Protein AF-A0A6L8TEL4-F1 (afdb_monomer_lite)

Sequence (62 aa):
MSIFEYNKEEEERKIRKAEYEAGETRILNLIQRLALDGRSDEIPKLATDRNLLNRLLKEYNL

Structure (mmCIF, N/CA/C/O backbone):
data_AF-A0A6L8TEL4-F1
#
_entry.id   AF-A0A6L8TEL4-F1
#
loop_
_atom_site.group_PDB
_atom_site.id
_atom_site.type_symbol
_atom_site.label_atom_id
_atom_site.label_alt_id
_atom_site.label_comp_id
_atom_site.label_asym_id
_atom_site.label_entity_id
_atom_site.label_seq_id
_atom_site.pdbx_PDB_ins_code
_atom_site.Cartn_x
_atom_site.Cartn_y
_atom_site.Cartn_z
_atom_site.occupancy
_atom_site.B_iso_or_equiv
_atom_site.auth_seq_id
_atom_site.auth_comp_id
_atom_site.auth_asym_id
_atom_site.auth_atom_id
_atom_site.pdbx_PDB_model_num
ATOM 1 N N . MET A 1 1 ? 12.342 -10.966 -45.269 1.00 46.41 1 MET A N 1
ATOM 2 C CA . MET A 1 1 ? 13.456 -11.403 -44.401 1.00 46.41 1 MET A CA 1
ATOM 3 C C . MET A 1 1 ? 13.330 -10.592 -43.118 1.00 46.41 1 MET A C 1
ATOM 5 O O . MET A 1 1 ? 13.234 -9.377 -43.217 1.00 46.41 1 MET A O 1
ATOM 9 N N . SER A 1 2 ? 13.078 -11.263 -41.991 1.00 47.66 2 SER A N 1
ATOM 10 C CA . SER A 1 2 ? 12.477 -10.675 -40.781 1.00 47.66 2 SER A CA 1
ATOM 11 C C . SER A 1 2 ? 13.400 -9.652 -40.105 1.00 47.66 2 SER A C 1
ATOM 13 O O . SER A 1 2 ? 14.562 -9.951 -39.866 1.00 47.66 2 SER A O 1
ATOM 15 N N . ILE A 1 3 ? 12.860 -8.463 -39.820 1.00 50.88 3 ILE A N 1
ATOM 16 C CA . ILE A 1 3 ? 13.539 -7.247 -39.318 1.00 50.88 3 ILE A CA 1
ATOM 17 C C . ILE A 1 3 ? 13.708 -7.229 -37.785 1.00 50.88 3 ILE A C 1
ATOM 19 O O . ILE A 1 3 ? 14.205 -6.265 -37.216 1.00 50.88 3 ILE A O 1
ATOM 23 N N . PHE A 1 4 ? 13.326 -8.293 -37.085 1.00 50.69 4 PHE A N 1
ATOM 24 C CA . PHE A 1 4 ? 13.408 -8.326 -35.628 1.00 50.69 4 PHE A CA 1
ATOM 25 C C . PHE A 1 4 ? 14.717 -8.968 -35.166 1.00 50.69 4 PHE A C 1
ATOM 27 O O . PHE A 1 4 ? 14.795 -10.180 -34.971 1.00 50.69 4 PHE A O 1
ATOM 34 N N . GLU A 1 5 ? 15.739 -8.138 -34.957 1.00 51.72 5 GLU A N 1
ATOM 35 C CA . GLU A 1 5 ? 16.783 -8.449 -33.981 1.00 51.72 5 GLU A CA 1
ATOM 36 C C . GLU A 1 5 ? 16.110 -8.568 -32.610 1.00 51.72 5 GLU A C 1
ATOM 38 O O . GLU A 1 5 ? 15.687 -7.583 -32.004 1.00 51.72 5 GLU A O 1
ATOM 43 N N . TYR A 1 6 ? 15.937 -9.803 -32.144 1.00 50.94 6 TYR A N 1
ATOM 44 C CA . TYR A 1 6 ? 15.401 -10.094 -30.822 1.00 50.94 6 TYR A CA 1
ATOM 45 C C . TYR A 1 6 ? 16.468 -9.755 -29.777 1.00 50.94 6 TYR A C 1
ATOM 47 O O . TYR A 1 6 ? 17.258 -10.603 -29.358 1.00 50.94 6 TYR A O 1
ATOM 55 N N . ASN A 1 7 ? 16.535 -8.479 -29.399 1.00 59.06 7 ASN A N 1
ATOM 56 C CA . ASN A 1 7 ? 17.485 -7.986 -28.415 1.00 59.06 7 ASN A CA 1
ATOM 57 C C . ASN A 1 7 ? 16.961 -8.310 -27.007 1.00 59.06 7 ASN A C 1
ATOM 59 O O . ASN A 1 7 ? 16.306 -7.502 -26.350 1.00 59.06 7 ASN A O 1
ATOM 63 N N . LYS A 1 8 ? 17.192 -9.554 -26.577 1.00 58.47 8 LYS A N 1
ATOM 64 C CA . LYS A 1 8 ? 16.690 -10.161 -25.329 1.00 58.47 8 LYS A CA 1
ATOM 65 C C . LYS A 1 8 ? 16.932 -9.294 -24.077 1.00 58.47 8 LYS A C 1
ATOM 67 O O . LYS A 1 8 ? 16.131 -9.318 -23.147 1.00 58.47 8 LYS A O 1
ATOM 72 N N . GLU A 1 9 ? 17.982 -8.473 -24.076 1.00 58.56 9 GLU A N 1
ATOM 73 C CA . GLU A 1 9 ? 18.294 -7.529 -22.994 1.00 58.56 9 GLU A CA 1
ATOM 74 C C . GLU A 1 9 ? 17.316 -6.340 -22.890 1.00 58.56 9 GLU A C 1
ATOM 76 O O . GLU A 1 9 ? 17.091 -5.823 -21.791 1.00 58.56 9 GLU A O 1
ATOM 81 N N . GLU A 1 10 ? 16.708 -5.889 -23.994 1.00 57.47 10 GLU A N 1
ATOM 82 C CA . GLU A 1 10 ? 15.707 -4.813 -23.962 1.00 57.47 10 GLU A CA 1
ATOM 83 C C . GLU A 1 10 ? 14.369 -5.282 -23.384 1.00 57.47 10 GLU A C 1
ATOM 85 O O . GLU A 1 10 ? 13.727 -4.528 -22.648 1.00 57.47 10 GLU A O 1
ATOM 90 N N . GLU A 1 11 ? 13.957 -6.522 -23.660 1.00 56.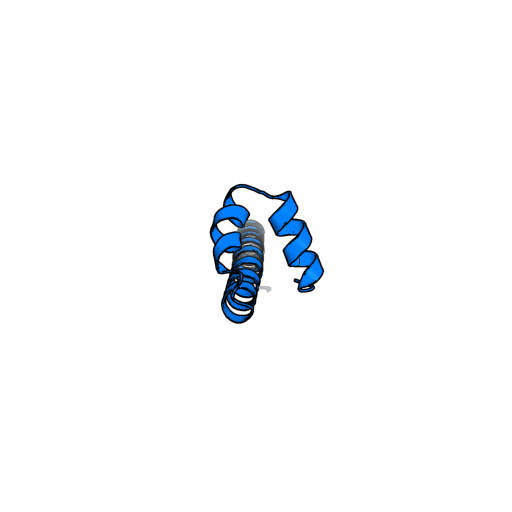25 11 GLU A N 1
ATOM 91 C CA . GLU A 1 11 ? 12.754 -7.092 -23.043 1.00 56.25 11 GLU A CA 1
ATOM 92 C C . GLU A 1 11 ? 12.939 -7.286 -21.536 1.00 56.25 11 GLU A C 1
ATOM 94 O O . GLU A 1 11 ? 12.080 -6.869 -20.765 1.00 56.25 11 GLU A O 1
ATOM 99 N N . GLU A 1 12 ? 14.087 -7.790 -21.076 1.00 56.38 12 GLU A N 1
ATOM 100 C CA . GLU A 1 12 ? 14.359 -7.920 -19.636 1.00 56.38 12 GLU A CA 1
ATOM 101 C C . GLU A 1 12 ? 14.451 -6.567 -18.910 1.00 56.38 12 GLU A C 1
ATOM 103 O O . GLU A 1 12 ? 14.129 -6.474 -17.722 1.00 56.38 12 GLU A O 1
ATOM 108 N N . ARG A 1 13 ? 14.875 -5.489 -19.588 1.00 60.25 13 ARG A N 1
ATOM 109 C CA . ARG A 1 13 ? 14.797 -4.124 -19.030 1.00 60.25 13 ARG A CA 1
ATOM 110 C C . ARG A 1 13 ? 13.361 -3.618 -18.950 1.00 60.25 13 ARG A C 1
ATOM 112 O O . ARG A 1 13 ? 13.016 -2.963 -17.968 1.00 60.25 13 ARG A O 1
ATOM 119 N N . LYS A 1 14 ? 12.534 -3.904 -19.958 1.00 59.88 14 LYS A N 1
ATOM 120 C CA . LYS A 1 14 ? 11.109 -3.540 -19.957 1.00 59.88 14 LYS A CA 1
ATOM 121 C C . LYS A 1 14 ? 10.340 -4.302 -18.883 1.00 59.88 14 LYS A C 1
ATOM 123 O O . LYS A 1 14 ? 9.576 -3.680 -18.158 1.00 59.88 14 LYS A O 1
ATOM 128 N N . ILE A 1 15 ? 10.603 -5.598 -18.721 1.00 57.62 15 ILE A N 1
ATOM 129 C CA . ILE A 1 15 ? 9.991 -6.433 -17.680 1.00 57.62 15 ILE A CA 1
ATOM 130 C C . ILE A 1 15 ? 10.406 -5.937 -16.291 1.00 57.62 15 ILE A C 1
ATOM 132 O O . ILE A 1 15 ? 9.537 -5.683 -15.466 1.00 57.62 15 ILE A O 1
ATOM 136 N N . ARG A 1 16 ? 11.698 -5.663 -16.053 1.00 59.75 16 ARG A N 1
ATOM 137 C CA . ARG A 1 16 ? 12.156 -5.097 -14.768 1.00 59.75 16 ARG A CA 1
ATOM 138 C C . ARG A 1 16 ? 11.549 -3.730 -14.454 1.00 59.75 16 ARG A C 1
ATOM 140 O O . ARG A 1 16 ? 11.251 -3.451 -13.296 1.00 59.75 16 ARG A O 1
ATOM 147 N N . LYS A 1 17 ? 11.360 -2.873 -15.463 1.00 60.53 17 LYS A N 1
ATOM 148 C CA . LYS A 1 17 ? 10.642 -1.600 -15.293 1.00 60.53 17 LYS A CA 1
ATOM 149 C C . LYS A 1 17 ? 9.169 -1.818 -14.971 1.00 60.53 17 LYS A C 1
ATOM 151 O O . LYS A 1 17 ? 8.673 -1.183 -14.054 1.00 60.53 17 LYS A O 1
ATOM 156 N N . ALA A 1 18 ? 8.505 -2.728 -15.674 1.00 60.44 18 ALA A N 1
ATOM 1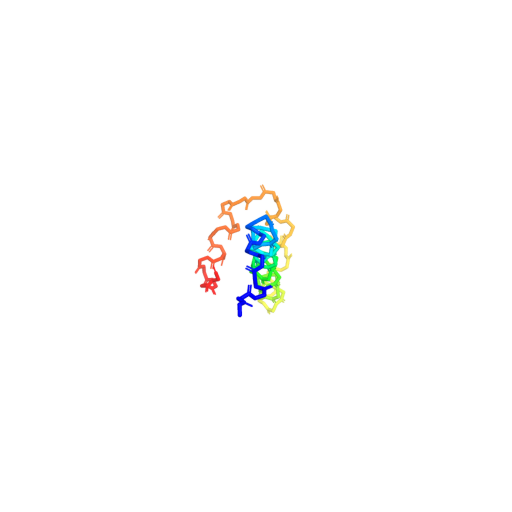57 C CA . ALA A 1 18 ? 7.100 -3.036 -15.445 1.00 60.44 18 ALA A CA 1
ATOM 158 C C . ALA A 1 18 ? 6.863 -3.662 -14.062 1.00 60.44 18 ALA A C 1
ATOM 160 O O . ALA A 1 18 ? 5.880 -3.339 -13.408 1.00 60.44 18 ALA A O 1
ATOM 161 N N . GLU A 1 19 ? 7.769 -4.515 -13.575 1.00 58.53 19 GLU A N 1
ATOM 162 C CA . GLU A 1 19 ? 7.710 -5.066 -12.215 1.00 58.53 19 GLU A CA 1
ATOM 163 C C . GLU A 1 19 ? 7.924 -3.987 -11.148 1.00 58.53 19 GLU A C 1
ATOM 165 O O . GLU A 1 19 ? 7.229 -3.979 -10.130 1.00 58.53 19 GLU A O 1
ATOM 170 N N . TYR A 1 20 ? 8.846 -3.053 -11.394 1.00 61.22 20 TYR A N 1
ATOM 171 C CA . TYR A 1 20 ? 9.065 -1.901 -10.522 1.00 61.22 20 TYR A CA 1
ATOM 172 C C . TYR A 1 20 ? 7.835 -0.983 -10.489 1.00 61.22 20 TYR A C 1
ATOM 174 O O . TYR A 1 20 ? 7.323 -0.692 -9.412 1.00 61.22 20 TYR A O 1
ATOM 182 N N . GLU A 1 21 ? 7.291 -0.623 -11.654 1.00 62.16 21 GLU A N 1
ATOM 183 C CA . GLU A 1 21 ? 6.073 0.187 -11.778 1.00 62.16 21 GLU A CA 1
ATOM 184 C C . GLU A 1 21 ? 4.850 -0.516 -11.180 1.00 62.16 21 GLU A C 1
ATOM 186 O O . GLU A 1 21 ? 4.036 0.124 -10.518 1.00 62.16 21 GLU A O 1
ATOM 191 N N . ALA A 1 22 ? 4.712 -1.834 -11.347 1.00 65.94 22 ALA A N 1
ATOM 192 C CA . ALA A 1 22 ? 3.637 -2.605 -10.727 1.00 65.94 22 ALA A CA 1
ATOM 193 C C . ALA A 1 22 ? 3.769 -2.627 -9.195 1.00 65.94 22 ALA A C 1
ATOM 195 O O . ALA A 1 22 ? 2.768 -2.514 -8.483 1.00 65.94 22 ALA A O 1
ATOM 196 N N . GLY A 1 23 ? 4.999 -2.730 -8.681 1.00 69.25 23 GLY A N 1
ATOM 197 C CA . GLY A 1 23 ? 5.299 -2.605 -7.256 1.00 69.25 23 GLY A CA 1
ATOM 198 C C . GLY A 1 23 ? 4.952 -1.220 -6.706 1.00 69.25 23 GLY A C 1
ATOM 199 O O . GLY A 1 23 ? 4.262 -1.120 -5.689 1.00 69.25 23 GLY A O 1
ATOM 200 N N . GLU A 1 24 ? 5.353 -0.154 -7.402 1.00 72.06 24 GLU A N 1
ATOM 201 C CA . GLU A 1 24 ? 5.023 1.226 -7.028 1.00 72.06 24 GLU A CA 1
ATOM 202 C C . GLU A 1 24 ? 3.517 1.482 -7.086 1.00 72.06 24 GLU A C 1
ATOM 204 O O . GLU A 1 24 ? 2.945 2.028 -6.146 1.00 72.06 24 GLU A O 1
ATOM 209 N N . THR A 1 25 ? 2.842 1.008 -8.134 1.00 76.06 25 THR A N 1
ATOM 210 C CA . THR A 1 25 ? 1.392 1.168 -8.303 1.00 76.06 25 THR A CA 1
ATOM 211 C C . THR A 1 25 ? 0.620 0.476 -7.181 1.00 76.06 25 THR A C 1
ATOM 213 O O . THR A 1 25 ? -0.368 1.022 -6.687 1.00 76.06 25 THR A O 1
ATOM 216 N N . ARG 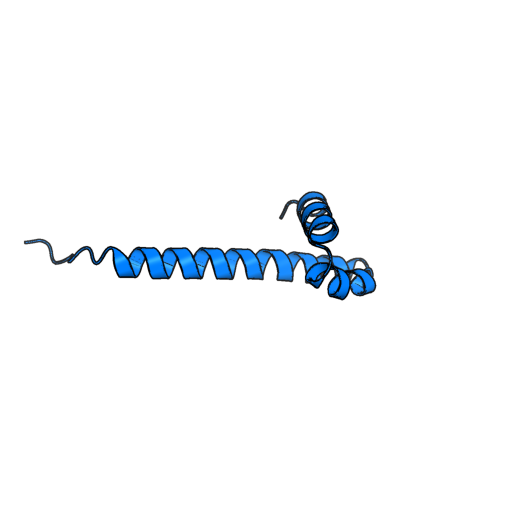A 1 26 ? 1.069 -0.701 -6.726 1.00 78.44 26 ARG A N 1
ATOM 217 C CA . ARG A 1 26 ? 0.478 -1.406 -5.575 1.00 78.44 26 ARG A CA 1
ATOM 218 C C . ARG A 1 26 ? 0.622 -0.620 -4.280 1.00 78.44 26 ARG A C 1
ATOM 220 O O . ARG A 1 26 ? -0.359 -0.467 -3.556 1.00 78.44 26 ARG A O 1
ATOM 227 N N . ILE A 1 27 ? 1.816 -0.095 -4.002 1.00 79.06 27 ILE A N 1
ATOM 228 C CA . ILE A 1 27 ? 2.053 0.701 -2.793 1.00 79.06 27 ILE A CA 1
ATOM 229 C C . ILE A 1 27 ? 1.280 2.020 -2.851 1.00 79.06 27 ILE A C 1
ATOM 231 O O . ILE A 1 27 ? 0.657 2.394 -1.865 1.00 79.06 27 ILE A O 1
ATOM 235 N N . LEU A 1 28 ? 1.237 2.693 -3.999 1.00 79.81 28 LEU A N 1
ATOM 236 C CA . LEU A 1 28 ? 0.470 3.926 -4.173 1.00 79.81 28 LEU A CA 1
ATOM 237 C C . LEU A 1 28 ? -1.035 3.698 -3.995 1.00 79.81 28 LEU A C 1
ATOM 239 O O . LEU A 1 28 ? -1.680 4.468 -3.286 1.00 79.81 28 LEU A O 1
ATOM 243 N N . ASN A 1 29 ? -1.589 2.622 -4.566 1.00 84.31 29 ASN A N 1
ATOM 244 C CA . ASN A 1 29 ? -2.990 2.245 -4.344 1.00 84.31 29 ASN A CA 1
ATOM 245 C C . ASN A 1 29 ? -3.268 1.952 -2.869 1.00 84.31 29 ASN A C 1
ATOM 247 O O . ASN A 1 29 ? -4.309 2.345 -2.342 1.00 84.31 29 ASN A O 1
ATOM 251 N N . LEU A 1 30 ? -2.334 1.281 -2.191 1.00 83.75 30 LEU A N 1
ATOM 252 C CA . LEU A 1 30 ? -2.452 1.015 -0.767 1.00 83.75 30 LEU A CA 1
ATOM 253 C C . LEU A 1 30 ? -2.440 2.317 0.047 1.00 83.75 30 LEU A C 1
ATOM 255 O O . LEU A 1 30 ? -3.306 2.516 0.892 1.00 83.75 30 LEU A O 1
ATOM 259 N N . ILE A 1 31 ? -1.507 3.225 -0.242 1.00 83.00 31 ILE A N 1
ATOM 260 C CA . ILE A 1 31 ? -1.395 4.537 0.407 1.00 83.00 31 ILE A CA 1
ATOM 261 C C . ILE A 1 31 ? -2.663 5.367 0.190 1.00 83.00 31 ILE A C 1
ATOM 263 O O . ILE A 1 31 ? -3.164 5.966 1.138 1.00 83.00 31 ILE A O 1
ATOM 267 N N . GLN A 1 32 ? -3.214 5.380 -1.027 1.00 83.69 32 GLN A N 1
ATOM 268 C CA . GLN A 1 32 ? -4.471 6.073 -1.317 1.00 83.69 32 GLN A CA 1
ATOM 269 C C . GLN A 1 32 ? -5.633 5.510 -0.498 1.00 83.69 32 GLN A C 1
ATOM 271 O O . GLN A 1 32 ? -6.405 6.277 0.069 1.00 83.69 32 GLN A O 1
ATOM 276 N N . ARG A 1 33 ? -5.747 4.182 -0.391 1.00 85.31 33 ARG A N 1
ATOM 277 C CA . ARG A 1 33 ? -6.801 3.539 0.405 1.00 85.31 33 ARG A CA 1
ATOM 278 C C . ARG A 1 33 ? -6.646 3.814 1.898 1.00 85.31 33 ARG A C 1
ATOM 280 O O . ARG A 1 33 ? -7.625 4.173 2.537 1.00 85.31 33 ARG A O 1
ATOM 287 N N . LEU A 1 34 ? -5.422 3.766 2.422 1.00 85.62 34 LEU A N 1
ATOM 288 C CA . LEU A 1 34 ? -5.134 4.144 3.809 1.00 85.62 34 LEU A CA 1
ATOM 289 C C . LEU A 1 34 ? -5.458 5.616 4.087 1.00 85.62 34 LEU A C 1
ATOM 291 O O . LEU A 1 34 ? -5.983 5.933 5.149 1.00 85.62 34 LEU A O 1
ATOM 295 N N . ALA A 1 35 ? -5.178 6.514 3.139 1.00 82.75 35 ALA A N 1
ATOM 296 C CA . ALA A 1 35 ? -5.536 7.924 3.257 1.00 82.75 35 ALA A CA 1
ATOM 297 C C . ALA A 1 35 ? -7.061 8.135 3.249 1.00 82.75 35 ALA A C 1
ATOM 299 O O . ALA A 1 35 ? -7.558 8.962 4.010 1.00 82.75 35 ALA A O 1
ATOM 300 N N . LEU A 1 36 ? -7.803 7.369 2.439 1.00 84.19 36 LEU A N 1
ATOM 301 C CA . LEU A 1 36 ? -9.271 7.390 2.411 1.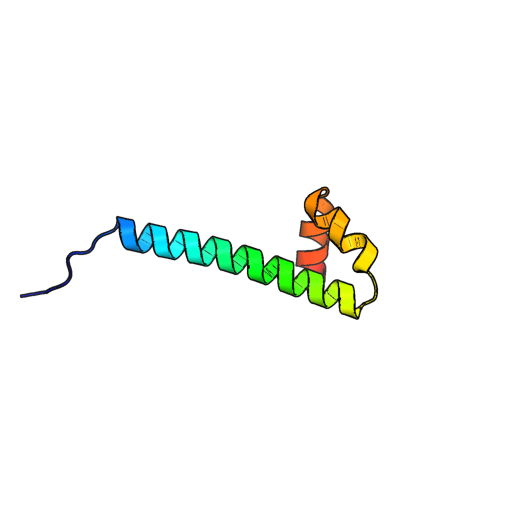00 84.19 36 LEU A CA 1
ATOM 302 C C . LEU A 1 36 ? -9.892 6.820 3.696 1.00 84.19 36 LEU A C 1
ATOM 304 O O . LEU A 1 36 ? -10.854 7.392 4.199 1.00 84.19 36 LEU A O 1
ATOM 308 N N . ASP A 1 37 ? -9.320 5.750 4.252 1.00 84.25 37 ASP A N 1
ATOM 309 C CA . ASP A 1 37 ? -9.742 5.160 5.533 1.00 84.25 37 ASP A CA 1
ATOM 310 C C . ASP A 1 37 ? -9.295 5.985 6.756 1.00 84.25 37 ASP A C 1
ATOM 312 O O . ASP A 1 37 ? -9.607 5.637 7.894 1.00 84.25 37 ASP A O 1
ATOM 316 N N . GLY A 1 38 ? -8.543 7.074 6.554 1.00 82.44 38 GLY A N 1
ATOM 317 C CA . GLY A 1 38 ? -8.005 7.903 7.637 1.00 82.44 38 GLY A CA 1
ATOM 318 C C . GLY A 1 38 ? -6.868 7.246 8.432 1.00 82.44 38 GLY A C 1
ATOM 319 O O . GLY A 1 38 ? -6.441 7.790 9.445 1.00 82.44 38 GLY A O 1
ATOM 320 N N . ARG A 1 39 ? -6.337 6.112 7.957 1.00 82.25 39 ARG A N 1
ATOM 321 C CA . ARG A 1 39 ? -5.223 5.334 8.538 1.00 82.25 39 ARG A CA 1
ATOM 322 C C . ARG A 1 39 ? -3.867 5.790 7.993 1.00 82.25 39 ARG A C 1
ATOM 324 O O . ARG A 1 39 ? -2.958 4.999 7.729 1.00 82.25 39 ARG A O 1
ATOM 331 N N . SER A 1 40 ? -3.722 7.095 7.772 1.00 76.56 40 SER A N 1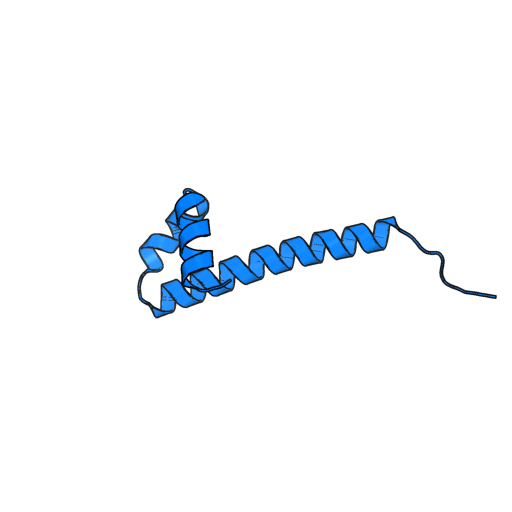
ATOM 332 C CA . SER A 1 40 ? -2.500 7.685 7.216 1.00 76.56 40 SER A CA 1
ATOM 333 C C . SER A 1 40 ? -1.280 7.549 8.138 1.00 76.56 40 SER A C 1
ATOM 335 O O . SER A 1 40 ? -0.145 7.649 7.678 1.00 76.56 40 SER A O 1
ATOM 337 N N . ASP A 1 41 ? -1.489 7.274 9.426 1.00 81.56 41 ASP A N 1
ATOM 338 C CA . ASP A 1 41 ? -0.442 6.998 10.414 1.00 81.56 41 ASP A CA 1
ATOM 339 C C . ASP A 1 41 ? 0.277 5.652 10.191 1.00 81.56 41 ASP A C 1
ATOM 341 O O . ASP A 1 41 ? 1.377 5.433 10.710 1.00 81.56 41 ASP A O 1
ATOM 345 N N . GLU A 1 42 ? -0.304 4.757 9.386 1.00 78.44 42 GLU A N 1
ATOM 346 C CA . GLU A 1 42 ? 0.299 3.475 9.013 1.00 78.44 42 GLU A CA 1
ATOM 347 C C . GLU A 1 42 ? 1.163 3.567 7.749 1.00 78.44 42 GLU A C 1
ATOM 349 O O . GLU A 1 42 ? 2.069 2.753 7.582 1.00 78.44 42 GLU A O 1
ATOM 354 N N . ILE A 1 43 ? 0.978 4.600 6.916 1.00 79.06 43 ILE A N 1
ATOM 355 C CA . ILE A 1 43 ? 1.782 4.859 5.706 1.00 79.06 43 ILE A CA 1
ATOM 356 C C . ILE A 1 43 ? 3.294 4.888 5.996 1.00 79.06 43 ILE A C 1
ATOM 358 O O . ILE A 1 43 ? 4.030 4.154 5.334 1.00 79.06 43 ILE A O 1
ATOM 362 N N . PRO A 1 44 ? 3.809 5.661 6.977 1.00 79.75 44 PRO A N 1
ATOM 363 C CA . PRO A 1 44 ? 5.243 5.663 7.267 1.00 79.75 44 PRO A CA 1
ATOM 364 C C . PRO A 1 44 ? 5.733 4.317 7.821 1.00 79.75 44 PRO A C 1
ATOM 366 O O . PRO A 1 44 ? 6.896 3.965 7.632 1.00 79.75 44 PRO A O 1
ATOM 369 N N . LYS A 1 45 ? 4.853 3.529 8.456 1.00 81.81 45 LYS A N 1
ATOM 370 C CA . LYS A 1 45 ? 5.188 2.187 8.956 1.00 81.81 45 LYS A CA 1
ATOM 371 C C . LYS A 1 45 ? 5.344 1.181 7.815 1.00 81.81 45 LYS A C 1
ATOM 373 O O . LYS A 1 45 ? 6.089 0.227 7.981 1.00 81.81 45 LYS A O 1
ATOM 378 N N . LEU A 1 46 ? 4.740 1.407 6.643 1.00 78.19 46 LEU A N 1
ATOM 379 C CA . LEU A 1 46 ? 4.918 0.548 5.460 1.00 78.19 46 LEU A CA 1
ATOM 380 C C . LEU A 1 46 ? 6.376 0.469 4.987 1.00 78.19 46 LEU A C 1
ATOM 382 O O . LEU A 1 46 ? 6.796 -0.566 4.471 1.00 78.19 46 LEU A O 1
ATOM 386 N N . ALA A 1 47 ? 7.142 1.554 5.152 1.00 74.69 47 ALA A N 1
ATOM 387 C CA . ALA A 1 47 ? 8.548 1.612 4.754 1.00 74.69 47 ALA A CA 1
ATOM 388 C C . ALA A 1 47 ? 9.458 0.798 5.690 1.00 74.69 47 ALA A C 1
ATOM 390 O O . ALA A 1 47 ? 10.483 0.270 5.258 1.00 74.69 47 ALA A O 1
ATOM 391 N N . THR A 1 48 ? 9.071 0.684 6.961 1.00 78.19 48 THR A N 1
ATOM 392 C CA . THR A 1 48 ? 9.861 0.028 8.012 1.00 78.19 48 THR A CA 1
ATOM 393 C C . THR A 1 48 ? 9.410 -1.415 8.245 1.00 78.19 48 THR A C 1
ATOM 395 O O . THR A 1 48 ? 10.231 -2.300 8.479 1.00 78.19 48 THR A O 1
ATOM 398 N N . ASP A 1 49 ? 8.105 -1.671 8.143 1.00 81.69 49 ASP A N 1
ATOM 399 C CA . ASP A 1 49 ? 7.452 -2.913 8.541 1.00 81.69 49 ASP A CA 1
ATOM 400 C C . ASP A 1 49 ? 6.864 -3.658 7.332 1.00 81.69 49 ASP A C 1
ATOM 402 O O . ASP A 1 49 ? 5.709 -3.492 6.925 1.00 81.69 49 ASP A O 1
ATOM 406 N N . ARG A 1 50 ? 7.672 -4.561 6.762 1.00 78.50 50 ARG A N 1
ATOM 407 C CA . ARG A 1 50 ? 7.260 -5.426 5.639 1.00 78.50 50 ARG A CA 1
ATOM 408 C C . ARG A 1 50 ? 6.086 -6.345 5.978 1.00 78.50 50 ARG A C 1
ATOM 410 O O . ARG A 1 50 ? 5.321 -6.709 5.086 1.00 78.50 50 ARG A O 1
ATOM 417 N N . ASN A 1 51 ? 5.932 -6.735 7.243 1.00 84.75 51 ASN A N 1
ATOM 418 C CA . ASN A 1 51 ? 4.808 -7.570 7.671 1.00 84.75 51 ASN A CA 1
ATOM 419 C C . ASN A 1 51 ? 3.486 -6.804 7.599 1.00 84.75 51 ASN A C 1
ATOM 421 O O . ASN A 1 51 ? 2.489 -7.348 7.123 1.00 84.75 51 ASN A O 1
ATOM 425 N N . LEU A 1 52 ? 3.498 -5.537 8.023 1.00 83.38 52 LEU A N 1
ATOM 426 C CA . LEU A 1 52 ? 2.344 -4.653 7.923 1.00 83.38 52 LEU A CA 1
ATOM 427 C C . LEU A 1 52 ? 1.984 -4.407 6.455 1.00 83.38 52 LEU A C 1
ATOM 429 O O . LEU A 1 52 ? 0.828 -4.584 6.083 1.00 83.38 52 LEU A O 1
ATOM 433 N N . LEU A 1 53 ? 2.983 -4.113 5.613 1.00 82.00 53 LEU A N 1
ATOM 434 C CA . LEU A 1 53 ? 2.801 -3.962 4.167 1.00 82.00 53 LEU A CA 1
ATOM 435 C C . LEU A 1 53 ? 2.114 -5.190 3.549 1.00 82.00 53 LEU A C 1
ATOM 437 O O . LEU A 1 53 ? 1.087 -5.050 2.895 1.00 82.00 53 LEU A O 1
ATOM 441 N N . ASN A 1 54 ? 2.636 -6.396 3.788 1.00 83.06 54 ASN A N 1
ATOM 442 C CA . ASN A 1 54 ? 2.059 -7.627 3.236 1.00 83.06 54 ASN A CA 1
ATOM 443 C C . ASN A 1 54 ? 0.640 -7.901 3.749 1.00 83.06 54 ASN A C 1
ATOM 445 O O . ASN A 1 54 ? -0.197 -8.416 3.008 1.00 83.06 54 ASN A O 1
ATOM 449 N N . ARG A 1 55 ? 0.362 -7.580 5.016 1.00 85.75 55 ARG A N 1
ATOM 450 C CA . ARG A 1 55 ? -0.975 -7.726 5.596 1.00 85.75 55 ARG A CA 1
ATOM 451 C C . ARG A 1 55 ? -1.966 -6.776 4.934 1.00 85.75 55 ARG A C 1
ATOM 453 O O . ARG A 1 55 ? -3.037 -7.219 4.541 1.00 85.75 55 ARG A O 1
ATOM 460 N N . LEU A 1 56 ? -1.586 -5.513 4.778 1.00 84.00 56 LEU A N 1
ATOM 461 C CA . LEU A 1 56 ? -2.430 -4.491 4.175 1.00 84.00 56 LEU A CA 1
ATOM 462 C C . LEU A 1 56 ? -2.626 -4.732 2.673 1.00 84.00 56 LEU A C 1
ATOM 464 O O . LEU A 1 56 ? -3.749 -4.652 2.191 1.00 84.00 56 LEU A O 1
ATOM 468 N N . LEU A 1 57 ? -1.586 -5.134 1.937 1.00 82.25 57 LEU A N 1
ATOM 469 C CA . LEU A 1 57 ? -1.732 -5.561 0.539 1.00 82.25 57 LEU A CA 1
ATOM 470 C C . LEU A 1 57 ? -2.760 -6.695 0.402 1.00 82.25 57 LEU A C 1
ATOM 472 O O . LEU A 1 57 ? -3.625 -6.630 -0.467 1.00 82.25 57 LEU A O 1
ATOM 476 N N . LYS A 1 58 ? -2.743 -7.683 1.309 1.00 84.25 58 LYS A N 1
ATOM 477 C CA . LYS A 1 58 ? -3.769 -8.739 1.353 1.00 84.25 58 LYS A CA 1
ATOM 478 C C . LYS A 1 58 ? -5.159 -8.214 1.709 1.00 84.25 58 LYS A C 1
ATOM 480 O O . LYS A 1 58 ? -6.122 -8.608 1.064 1.00 84.25 58 LYS A O 1
ATOM 485 N N . GLU A 1 59 ? -5.269 -7.353 2.717 1.00 85.00 59 GLU A N 1
ATOM 486 C CA . GLU A 1 59 ? -6.540 -6.757 3.165 1.00 85.00 59 GLU A CA 1
ATOM 487 C C . GLU A 1 59 ? -7.240 -6.016 2.021 1.00 85.00 59 GLU A C 1
ATOM 489 O O . GLU A 1 59 ? -8.444 -6.143 1.813 1.00 85.00 59 GLU A O 1
ATOM 494 N N . TYR A 1 60 ? -6.447 -5.325 1.210 1.00 79.69 60 TYR A N 1
ATOM 495 C CA . TYR A 1 60 ? -6.899 -4.558 0.064 1.00 79.69 60 TYR A CA 1
ATOM 496 C C . TYR A 1 60 ? -6.889 -5.355 -1.259 1.00 79.69 60 TYR A C 1
ATOM 498 O O . TYR A 1 60 ? -7.247 -4.801 -2.299 1.00 79.69 60 TYR A O 1
ATOM 506 N N . ASN A 1 61 ? -6.549 -6.650 -1.250 1.00 76.69 61 ASN A N 1
ATOM 507 C CA . ASN A 1 61 ? -6.438 -7.500 -2.446 1.00 76.69 61 ASN A CA 1
ATOM 508 C C . ASN A 1 61 ? -5.587 -6.874 -3.578 1.00 76.69 61 ASN A C 1
ATOM 510 O O . ASN A 1 61 ? -5.998 -6.876 -4.741 1.00 76.69 61 ASN A O 1
ATOM 514 N N . LEU A 1 62 ? -4.426 -6.305 -3.232 1.00 68.75 62 LEU A N 1
ATOM 515 C CA . LEU A 1 62 ? -3.458 -5.704 -4.164 1.00 68.75 62 LEU A CA 1
ATOM 516 C C . LEU A 1 62 ? -2.288 -6.648 -4.463 1.00 68.75 62 LEU A C 1
ATOM 518 O O . LEU A 1 62 ? -1.729 -7.247 -3.521 1.00 68.75 62 LEU A O 1
#

Foldseek 3Di:
DDPDPPPVVVVVVVVVVVVVVVVVVLLVVLCVVCVVVVVNVCNVVVVVPVPSVVVSCVVVVD

Organism: NCBI:txid1737424

pLDDT: mean 72.18, std 12.2, range [46.41, 85.75]

Secondary structure (DSSP, 8-state):
--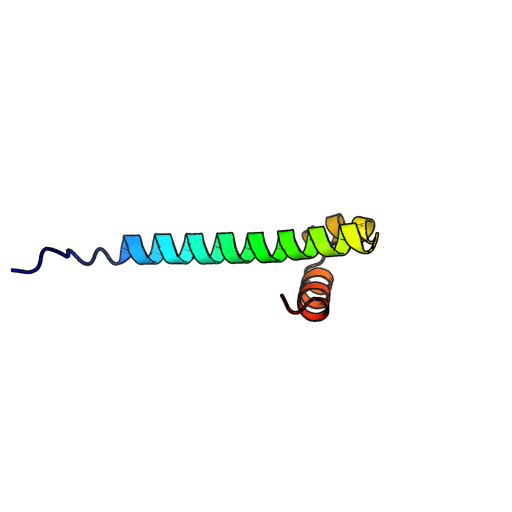-----HHHHHHHHHHHHHHHHHHHHHHHHHHHHHTT-TTSHHHHHH-HHHHHHHHHHTT-

Radius of gyration: 17.24 Å; chains: 1; bounding box: 28×19×55 Å